Protein AF-A0A8J2NRV4-F1 (afdb_monomer)

Mean predicted aligned error: 2.69 Å

Radius of gyration: 11.26 Å; Cα contacts (8 Å, |Δi|>4): 86; chains: 1; bounding box: 25×26×28 Å

Structure (mmCIF, N/CA/C/O backbone):
data_AF-A0A8J2NRV4-F1
#
_entry.id   AF-A0A8J2NRV4-F1
#
loop_
_atom_site.group_PDB
_atom_site.id
_atom_site.type_symbol
_atom_site.label_atom_id
_atom_site.label_alt_id
_atom_site.label_comp_id
_atom_site.label_asym_id
_atom_site.label_entity_id
_atom_site.label_seq_id
_atom_site.pdbx_PDB_ins_code
_atom_site.Cartn_x
_atom_site.Cartn_y
_atom_site.Cartn_z
_atom_site.occupancy
_atom_site.B_iso_or_equiv
_atom_site.auth_seq_id
_atom_site.auth_comp_id
_atom_site.auth_asym_id
_atom_site.auth_atom_id
_atom_site.pdbx_PDB_model_num
ATOM 1 N N . ILE A 1 1 ? -8.099 1.771 -1.395 1.00 96.62 1 ILE A N 1
ATOM 2 C CA . ILE A 1 1 ? -7.081 2.856 -1.315 1.00 96.62 1 ILE A CA 1
ATOM 3 C C . ILE A 1 1 ? -5.847 2.296 -0.628 1.00 96.62 1 ILE A C 1
ATOM 5 O O . ILE A 1 1 ? -5.976 1.818 0.492 1.00 96.62 1 ILE A O 1
ATOM 9 N N . LEU A 1 2 ? -4.681 2.352 -1.267 1.00 97.31 2 LEU A N 1
ATOM 10 C CA . LEU A 1 2 ? -3.403 1.997 -0.650 1.00 97.31 2 LEU A CA 1
ATOM 11 C C . LEU A 1 2 ? -2.658 3.284 -0.295 1.00 97.31 2 LEU A C 1
ATOM 13 O O . LEU A 1 2 ? -2.349 4.069 -1.185 1.00 97.31 2 LEU A O 1
ATOM 17 N N . SER A 1 3 ? -2.379 3.502 0.989 1.00 96.12 3 SER A N 1
ATOM 18 C CA . SER A 1 3 ? -1.594 4.649 1.459 1.00 96.12 3 SER A CA 1
ATOM 19 C C . SER A 1 3 ? -0.186 4.218 1.852 1.00 96.12 3 SER A C 1
ATOM 21 O O . SER A 1 3 ? -0.017 3.355 2.717 1.00 96.12 3 SER A O 1
ATOM 23 N N . TYR A 1 4 ? 0.827 4.837 1.250 1.00 96.69 4 TYR A N 1
ATOM 24 C CA . TYR A 1 4 ? 2.233 4.674 1.623 1.00 96.69 4 TYR A CA 1
ATOM 25 C C . TYR A 1 4 ? 3.024 5.939 1.280 1.00 96.69 4 TYR A C 1
ATOM 27 O O . TYR A 1 4 ? 2.529 6.799 0.557 1.00 96.69 4 TYR A O 1
ATOM 35 N N . PHE A 1 5 ? 4.252 6.064 1.779 1.00 96.12 5 PHE A N 1
ATOM 36 C CA . PHE A 1 5 ? 5.129 7.169 1.392 1.00 96.12 5 PHE A CA 1
ATOM 37 C C . PHE A 1 5 ? 5.344 7.218 -0.127 1.00 96.12 5 PHE A C 1
ATOM 39 O O . PHE A 1 5 ? 5.239 6.191 -0.811 1.00 96.12 5 PHE A O 1
ATOM 46 N N . ASN A 1 6 ? 5.691 8.400 -0.650 1.00 96.06 6 ASN A N 1
ATOM 47 C CA . ASN A 1 6 ? 6.065 8.603 -2.056 1.00 96.06 6 ASN A CA 1
AT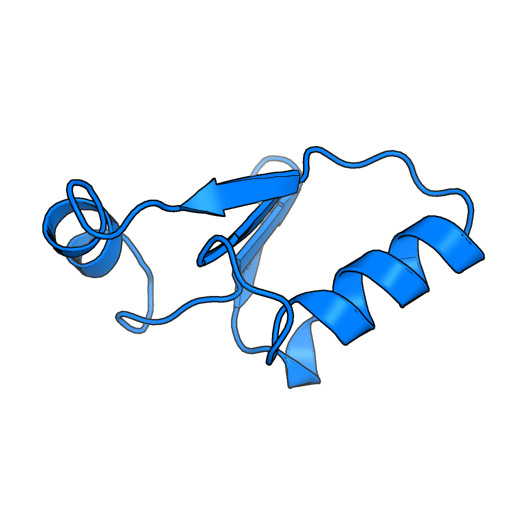OM 48 C C . ASN A 1 6 ? 7.450 8.001 -2.398 1.00 96.06 6 ASN A C 1
ATOM 50 O O . ASN A 1 6 ? 8.353 8.652 -2.914 1.00 96.06 6 ASN A O 1
ATOM 54 N N . VAL A 1 7 ? 7.619 6.724 -2.069 1.00 96.38 7 VAL A N 1
ATOM 55 C CA . VAL A 1 7 ? 8.752 5.856 -2.383 1.00 96.38 7 VAL A CA 1
ATOM 56 C C . VAL A 1 7 ? 8.217 4.451 -2.681 1.00 96.38 7 VAL A C 1
ATOM 58 O O . VAL A 1 7 ? 7.050 4.135 -2.430 1.00 96.38 7 VAL A O 1
ATOM 61 N N . LYS A 1 8 ? 9.074 3.580 -3.218 1.00 96.69 8 LYS A N 1
ATOM 62 C CA . LYS A 1 8 ? 8.730 2.176 -3.483 1.00 96.69 8 LYS A CA 1
ATOM 63 C C . LYS A 1 8 ? 8.631 1.376 -2.175 1.00 96.69 8 LYS A C 1
ATOM 65 O O . LYS A 1 8 ? 7.530 1.121 -1.697 1.00 96.69 8 LYS A O 1
ATOM 70 N N . ALA A 1 9 ? 9.784 1.053 -1.580 1.00 96.88 9 ALA A N 1
ATOM 71 C CA . ALA A 1 9 ? 9.958 0.347 -0.300 1.00 96.88 9 ALA A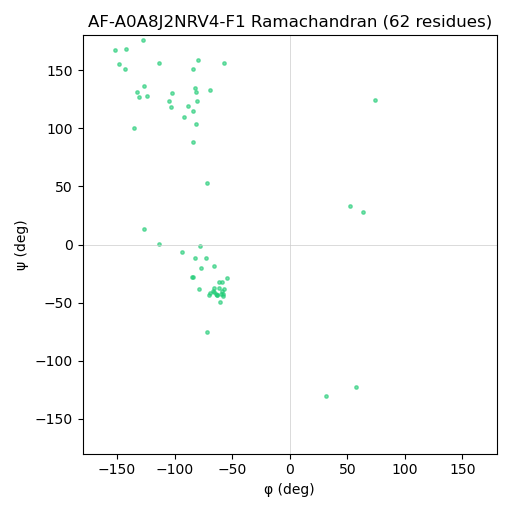 CA 1
ATOM 72 C C . ALA A 1 9 ? 8.841 -0.677 0.016 1.00 96.88 9 ALA A C 1
ATOM 74 O O . ALA A 1 9 ? 8.526 -1.506 -0.833 1.00 96.88 9 ALA A O 1
ATOM 75 N N . LEU A 1 10 ? 8.252 -0.648 1.216 1.00 97.38 10 LEU A N 1
ATOM 76 C CA . LEU A 1 10 ? 7.281 -1.659 1.658 1.00 97.38 10 LEU A CA 1
ATOM 77 C C . LEU A 1 10 ? 5.905 -1.551 0.973 1.00 97.38 10 LEU A C 1
ATOM 79 O O . LEU A 1 10 ? 5.094 -2.461 1.115 1.00 97.38 10 LEU A O 1
ATOM 83 N N . GLY A 1 11 ? 5.626 -0.460 0.253 1.00 97.31 11 GLY A N 1
ATOM 84 C CA . GLY A 1 11 ? 4.380 -0.287 -0.501 1.00 97.31 11 GLY A CA 1
ATOM 85 C C . GLY A 1 11 ? 4.422 -0.911 -1.897 1.00 97.31 11 GLY A C 1
ATOM 86 O O . GLY A 1 11 ? 3.389 -1.327 -2.413 1.00 97.31 11 GLY A O 1
ATOM 87 N N . GLU A 1 12 ? 5.606 -1.013 -2.505 1.00 98.25 12 GLU A N 1
ATOM 88 C CA . GLU A 1 12 ? 5.757 -1.480 -3.888 1.00 98.25 12 GLU A CA 1
ATOM 89 C C . GLU A 1 12 ? 5.302 -2.925 -4.123 1.00 98.25 12 GLU A C 1
ATOM 91 O O . GLU A 1 12 ? 4.598 -3.143 -5.109 1.00 98.25 12 GLU A O 1
ATOM 96 N N . PRO A 1 13 ? 5.614 -3.909 -3.252 1.00 98.44 13 PRO A N 1
ATOM 97 C CA . PRO A 1 13 ? 5.133 -5.276 -3.449 1.00 98.44 13 PRO A CA 1
ATOM 98 C C . PRO A 1 13 ? 3.604 -5.353 -3.541 1.00 98.44 13 PRO A C 1
ATOM 100 O O . PRO A 1 13 ? 3.073 -6.072 -4.380 1.00 98.44 13 PRO A O 1
ATOM 103 N N . ILE A 1 14 ? 2.900 -4.549 -2.739 1.00 98.31 14 ILE A N 1
ATOM 104 C CA . ILE A 1 14 ? 1.435 -4.490 -2.725 1.00 98.31 14 ILE A CA 1
ATOM 105 C C . ILE A 1 14 ? 0.914 -3.837 -4.014 1.00 98.31 14 ILE A C 1
ATOM 107 O O . ILE A 1 14 ? -0.018 -4.350 -4.628 1.00 98.31 14 ILE A O 1
ATOM 111 N N . ARG A 1 15 ? 1.537 -2.739 -4.476 1.00 98.44 15 ARG A N 1
ATOM 112 C CA . ARG A 1 15 ? 1.187 -2.102 -5.763 1.00 98.44 15 ARG A CA 1
ATOM 113 C C . ARG A 1 15 ? 1.334 -3.078 -6.930 1.00 98.44 15 ARG A C 1
ATOM 115 O O . ARG A 1 15 ? 0.459 -3.140 -7.788 1.00 98.44 15 ARG A O 1
ATOM 122 N N . LEU A 1 16 ? 2.430 -3.840 -6.948 1.00 98.31 16 LEU A N 1
ATOM 123 C CA . LEU A 1 16 ? 2.691 -4.849 -7.972 1.00 98.31 16 LEU A CA 1
ATOM 124 C C . LEU A 1 16 ? 1.680 -5.994 -7.912 1.00 98.31 16 LEU A C 1
ATOM 126 O O . LEU A 1 16 ? 1.214 -6.414 -8.964 1.00 98.31 16 LEU A O 1
ATOM 130 N N . LEU A 1 17 ? 1.310 -6.465 -6.717 1.00 98.12 17 LEU A N 1
ATOM 131 C CA . LEU A 1 17 ? 0.287 -7.499 -6.548 1.00 98.12 17 LEU A CA 1
ATOM 132 C C . LEU A 1 17 ? -1.067 -7.045 -7.113 1.00 98.12 17 LEU A C 1
ATOM 134 O O . LEU A 1 17 ? -1.671 -7.763 -7.907 1.00 98.12 17 LEU A O 1
ATOM 138 N N . LEU A 1 18 ? -1.515 -5.839 -6.752 1.00 97.81 18 LEU A N 1
ATOM 139 C CA . LEU A 1 18 ? -2.783 -5.282 -7.232 1.00 97.81 18 LEU A CA 1
ATOM 140 C C . LEU A 1 18 ? -2.774 -5.086 -8.754 1.00 97.81 18 LEU A C 1
ATOM 142 O O . LEU A 1 18 ? -3.723 -5.479 -9.429 1.00 97.81 18 LEU A O 1
ATOM 146 N N . ALA A 1 19 ? -1.675 -4.562 -9.305 1.00 98.00 19 ALA A N 1
ATOM 147 C CA . ALA A 1 19 ? -1.505 -4.419 -10.749 1.00 98.00 19 ALA A CA 1
ATOM 148 C C . ALA A 1 19 ? -1.474 -5.777 -11.469 1.00 98.00 19 ALA A C 1
ATOM 150 O O . ALA A 1 19 ? -2.116 -5.939 -12.502 1.00 98.00 19 ALA A O 1
ATOM 151 N N . HIS A 1 20 ? -0.771 -6.771 -10.916 1.00 98.19 20 HIS A N 1
ATOM 152 C CA . HIS A 1 20 ? -0.722 -8.129 -11.460 1.00 98.19 20 HIS A CA 1
ATOM 153 C C . HIS A 1 20 ? -2.107 -8.790 -11.478 1.00 98.19 20 HIS A C 1
ATOM 155 O O . HIS A 1 20 ? -2.447 -9.480 -12.436 1.00 98.19 20 HIS A O 1
ATOM 161 N N . ALA A 1 21 ? -2.920 -8.536 -10.452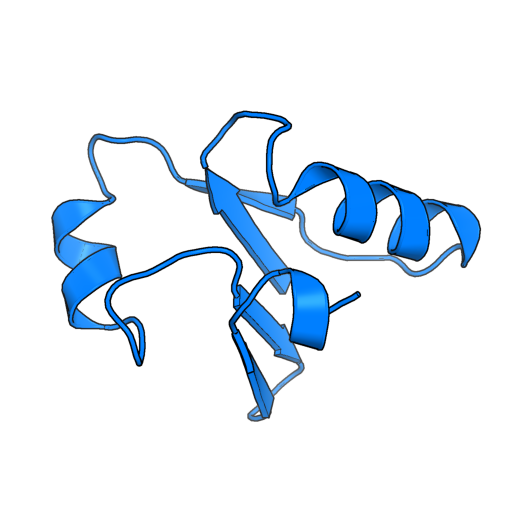 1.00 98.00 21 ALA A N 1
ATOM 162 C CA . ALA A 1 21 ? -4.299 -9.003 -10.365 1.00 98.00 21 ALA A CA 1
ATOM 163 C C . ALA A 1 21 ? -5.292 -8.182 -11.216 1.00 98.00 21 ALA A C 1
ATOM 165 O O . ALA A 1 21 ? -6.478 -8.506 -11.227 1.00 98.00 21 ALA A O 1
ATOM 166 N N . ASN A 1 22 ? -4.840 -7.137 -11.925 1.00 97.88 22 ASN A N 1
ATOM 167 C CA . ASN A 1 22 ? -5.686 -6.156 -12.620 1.00 97.88 22 ASN A CA 1
ATOM 168 C C . ASN A 1 22 ? -6.765 -5.527 -11.715 1.00 97.88 22 ASN A C 1
ATOM 170 O O . ASN A 1 22 ? -7.865 -5.216 -12.169 1.00 97.88 22 ASN A O 1
ATOM 174 N N . ILE A 1 23 ? -6.460 -5.345 -10.428 1.00 97.31 23 ILE A N 1
ATOM 175 C CA . ILE A 1 23 ? -7.347 -4.675 -9.476 1.00 97.31 23 ILE A CA 1
ATOM 176 C C . ILE A 1 23 ? -7.051 -3.179 -9.526 1.00 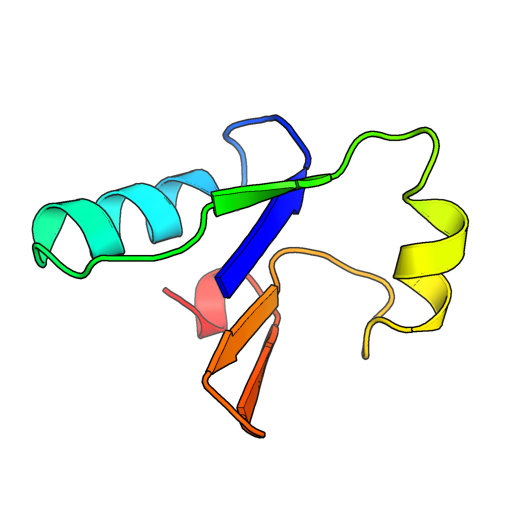97.31 23 ILE A C 1
ATOM 178 O O . ILE A 1 23 ? -5.940 -2.745 -9.212 1.00 97.31 23 ILE A O 1
ATOM 182 N N . GLU A 1 24 ? -8.050 -2.377 -9.891 1.00 97.31 24 GLU A N 1
ATOM 183 C CA . GLU A 1 24 ? -7.942 -0.923 -9.806 1.00 97.31 24 GLU A CA 1
ATOM 184 C C . GLU A 1 24 ? -7.916 -0.469 -8.344 1.00 97.31 24 GLU A C 1
ATOM 186 O O . GLU A 1 24 ? -8.724 -0.885 -7.513 1.00 97.31 24 GLU A O 1
ATOM 191 N N . PHE A 1 25 ? -6.983 0.422 -8.015 1.00 97.44 25 PHE A N 1
ATOM 192 C CA . PHE A 1 25 ? -6.872 0.996 -6.683 1.00 97.44 25 PHE A CA 1
ATOM 193 C C . PHE A 1 25 ? -6.337 2.425 -6.746 1.00 97.44 25 PHE A C 1
ATOM 195 O O . PHE A 1 25 ? -5.613 2.812 -7.660 1.00 97.44 25 PHE A O 1
ATOM 202 N N . ILE A 1 26 ? -6.662 3.213 -5.723 1.00 98.25 26 ILE A N 1
ATOM 203 C CA . ILE A 1 26 ? -6.086 4.545 -5.525 1.00 98.25 26 ILE A CA 1
ATOM 204 C C . ILE A 1 26 ? -4.740 4.389 -4.802 1.00 98.25 26 ILE A C 1
ATOM 206 O O . ILE A 1 26 ? -4.724 3.957 -3.645 1.00 98.25 26 ILE A O 1
ATOM 210 N N . ASP A 1 27 ? -3.639 4.750 -5.471 1.00 97.62 27 ASP A N 1
ATOM 211 C CA . ASP A 1 27 ? -2.280 4.845 -4.907 1.00 97.62 27 ASP A CA 1
ATOM 212 C C . ASP A 1 27 ? -2.094 6.210 -4.227 1.00 97.62 27 ASP A C 1
ATOM 214 O O . ASP A 1 27 ? -1.678 7.191 -4.844 1.00 97.62 27 ASP A O 1
ATOM 218 N N . ASN A 1 28 ? -2.450 6.288 -2.945 1.00 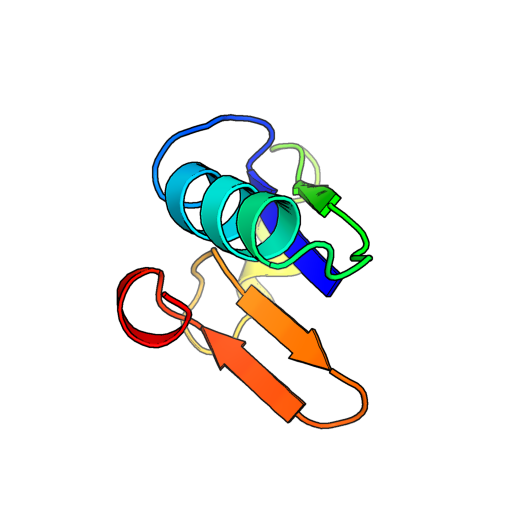96.12 28 ASN A N 1
ATOM 219 C CA . ASN A 1 28 ? -2.306 7.498 -2.145 1.00 96.12 28 ASN A CA 1
ATOM 220 C C . ASN A 1 28 ? -0.862 7.639 -1.637 1.00 96.12 28 ASN A C 1
ATOM 222 O O . ASN A 1 28 ? -0.447 6.969 -0.685 1.00 96.12 28 ASN A O 1
ATOM 226 N N . ARG A 1 29 ? -0.095 8.529 -2.269 1.00 95.75 29 ARG A N 1
ATOM 227 C CA . ARG A 1 29 ? 1.311 8.775 -1.934 1.00 95.75 29 ARG A CA 1
ATOM 228 C C . ARG A 1 29 ? 1.436 9.892 -0.909 1.00 95.75 29 ARG A C 1
ATOM 230 O O . ARG A 1 29 ? 1.194 11.055 -1.208 1.00 95.75 29 ARG A O 1
ATOM 237 N N . VAL A 1 30 ? 1.825 9.518 0.303 1.00 93.81 30 VAL A N 1
ATOM 238 C CA . VAL A 1 30 ? 1.976 10.436 1.431 1.00 93.81 30 VAL A CA 1
ATOM 239 C C . VAL A 1 30 ? 3.315 11.161 1.338 1.00 93.81 30 VAL A C 1
ATOM 241 O O . VAL A 1 30 ? 4.377 10.532 1.316 1.00 93.81 30 VAL A O 1
ATOM 244 N N . GLU A 1 31 ? 3.250 12.489 1.318 1.00 92.44 31 GLU A N 1
ATOM 245 C CA . GLU A 1 31 ? 4.404 13.378 1.449 1.00 92.44 31 GLU A CA 1
ATOM 246 C C . GLU A 1 31 ? 4.762 13.599 2.926 1.00 92.44 31 GLU A C 1
ATOM 248 O O . GLU A 1 31 ? 3.894 13.601 3.803 1.00 92.44 31 GLU A O 1
ATOM 253 N N . ASN A 1 32 ? 6.044 13.843 3.212 1.00 83.38 32 ASN A N 1
ATOM 254 C CA . ASN A 1 32 ? 6.522 14.041 4.589 1.00 83.38 32 ASN A CA 1
ATOM 255 C C . ASN A 1 32 ? 5.838 15.216 5.305 1.00 83.38 32 ASN A C 1
ATOM 257 O O . ASN A 1 32 ? 5.632 15.159 6.513 1.00 83.38 32 ASN A O 1
ATOM 261 N N . THR A 1 33 ? 5.457 16.265 4.574 1.00 83.69 33 THR A N 1
ATOM 262 C CA . THR A 1 33 ? 4.851 17.483 5.136 1.00 83.69 33 THR A CA 1
ATOM 263 C C . THR A 1 33 ? 3.473 17.257 5.768 1.00 83.69 33 THR A C 1
ATOM 265 O O . THR A 1 33 ? 3.056 18.076 6.580 1.00 83.69 33 THR A O 1
ATOM 268 N N . GLY A 1 34 ? 2.786 16.152 5.453 1.00 78.62 34 GLY A N 1
ATOM 269 C CA . GLY A 1 34 ? 1.500 15.767 6.056 1.00 78.62 34 GLY A CA 1
ATOM 270 C C . GLY A 1 34 ? 1.560 14.499 6.914 1.00 78.62 34 GLY A C 1
ATOM 271 O O . GLY A 1 34 ? 0.535 14.062 7.440 1.00 78.62 34 GLY A O 1
ATOM 272 N N . TRP A 1 35 ? 2.740 13.884 7.050 1.00 86.31 35 TRP A N 1
ATOM 273 C CA . TRP A 1 35 ? 2.871 12.584 7.705 1.00 86.31 35 TRP A CA 1
ATOM 274 C C . TRP A 1 35 ? 2.607 12.643 9.211 1.00 86.31 35 TRP A C 1
ATOM 276 O O . TRP A 1 35 ? 1.913 11.770 9.714 1.00 86.31 35 TRP A O 1
ATOM 286 N N . GLU A 1 36 ? 3.098 13.656 9.929 1.00 86.62 36 GLU A N 1
ATOM 287 C CA . GLU A 1 36 ? 2.934 13.715 11.393 1.00 86.62 36 GLU A CA 1
ATOM 288 C C . GLU A 1 36 ? 1.456 13.726 11.813 1.00 86.62 36 GLU A C 1
ATOM 290 O O . GLU A 1 36 ? 1.060 12.963 12.689 1.00 86.62 36 GLU A O 1
ATOM 295 N N . THR A 1 37 ? 0.606 14.487 11.120 1.00 85.81 37 THR A N 1
ATOM 296 C CA . THR A 1 37 ? -0.845 14.484 11.371 1.00 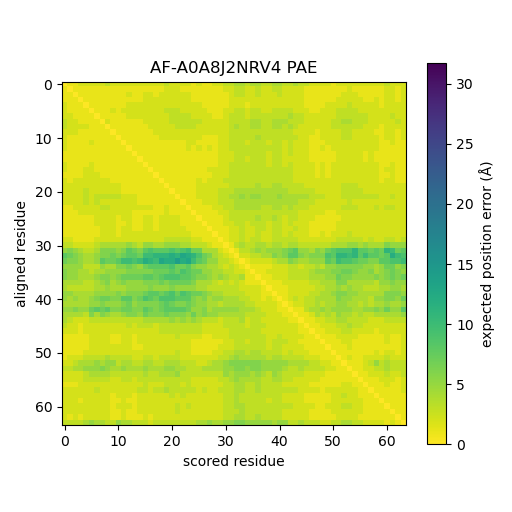85.81 37 THR A CA 1
ATOM 297 C C . THR A 1 37 ? -1.489 13.145 11.004 1.00 85.81 37 THR A C 1
ATOM 299 O O . THR A 1 37 ? -2.347 12.642 11.726 1.00 85.81 37 THR A O 1
ATOM 302 N N . LEU A 1 38 ? -1.073 12.532 9.890 1.00 83.94 38 LEU A N 1
ATOM 303 C CA . LEU A 1 38 ? -1.585 11.221 9.482 1.00 83.94 38 LEU A CA 1
ATOM 304 C C . LEU A 1 38 ? -1.183 10.118 10.465 1.00 83.94 38 LEU A C 1
ATOM 306 O O . LEU A 1 38 ? -1.971 9.218 10.741 1.00 83.94 38 LEU A O 1
ATOM 310 N N . LYS A 1 39 ? 0.027 10.188 11.015 1.00 88.00 39 LYS A N 1
ATOM 311 C CA . LYS A 1 39 ? 0.576 9.209 11.948 1.00 88.00 39 LYS A CA 1
ATOM 312 C C . LYS A 1 39 ? -0.305 9.046 13.184 1.00 88.00 39 LYS A C 1
ATOM 314 O O . LYS A 1 39 ? -0.556 7.905 13.568 1.00 88.00 39 LYS A O 1
ATOM 319 N N . GLU A 1 40 ? -0.821 10.141 13.743 1.00 87.25 40 GLU A N 1
ATOM 320 C CA . GLU A 1 40 ? -1.714 10.129 14.915 1.00 87.25 40 GLU A CA 1
ATOM 321 C C . GLU A 1 40 ? -3.026 9.377 14.664 1.00 87.25 40 GLU A C 1
ATOM 323 O O . GLU A 1 40 ? -3.559 8.738 15.569 1.00 87.25 40 GLU A O 1
ATOM 328 N N . VAL A 1 41 ? -3.532 9.408 13.428 1.00 85.19 41 VAL A N 1
ATOM 329 C CA . VAL A 1 41 ? -4.782 8.731 13.049 1.00 85.19 41 VAL A CA 1
ATOM 330 C C . VAL A 1 41 ? -4.562 7.323 12.485 1.00 85.19 41 VAL A C 1
ATOM 332 O O . VAL A 1 41 ? -5.526 6.591 12.247 1.00 85.19 41 VAL A O 1
ATOM 335 N N . THR A 1 42 ? -3.309 6.906 12.272 1.00 87.94 42 THR A N 1
ATOM 336 C CA . THR A 1 42 ? -2.988 5.523 11.893 1.00 87.94 42 THR A CA 1
ATOM 337 C C . THR A 1 42 ? -2.941 4.610 13.118 1.00 87.94 42 THR A C 1
ATOM 339 O O . THR A 1 42 ? -2.283 4.919 14.106 1.00 87.94 42 THR A O 1
ATOM 342 N N . ALA A 1 43 ? -3.555 3.425 13.029 1.00 85.44 43 ALA A N 1
ATOM 343 C CA . ALA A 1 43 ? -3.706 2.498 14.161 1.00 85.44 43 ALA A CA 1
ATOM 344 C C . ALA A 1 43 ? -2.393 2.116 14.881 1.00 85.44 43 ALA A C 1
ATOM 346 O O . ALA A 1 43 ? -2.408 1.825 16.072 1.00 85.44 43 ALA A O 1
ATOM 347 N N . TRP A 1 44 ? -1.257 2.125 14.174 1.00 89.25 44 TRP A N 1
ATOM 348 C CA . TRP A 1 44 ? 0.058 1.779 14.731 1.00 89.25 44 TRP A CA 1
ATOM 349 C C . TRP A 1 44 ? 1.131 2.848 14.489 1.00 89.25 44 TRP A C 1
ATOM 351 O O . TRP A 1 44 ? 2.318 2.549 14.624 1.00 89.25 44 TRP A O 1
ATOM 361 N N . GLY A 1 45 ? 0.756 4.063 14.075 1.00 92.44 45 GLY A N 1
ATOM 362 C CA . GLY A 1 45 ? 1.735 5.099 13.722 1.00 92.44 45 GLY A CA 1
ATOM 363 C C . GLY A 1 45 ? 2.605 4.731 12.512 1.00 92.44 45 GLY A C 1
ATOM 364 O O . GLY A 1 45 ? 3.773 5.122 12.459 1.00 92.44 45 GLY A O 1
ATOM 365 N N . LYS A 1 46 ? 2.097 3.897 11.593 1.00 93.12 46 LYS A N 1
ATOM 366 C CA . LYS A 1 46 ? 2.866 3.280 10.497 1.00 93.12 46 LYS A CA 1
ATOM 367 C C . LYS A 1 46 ? 2.053 3.182 9.208 1.00 93.12 46 LYS A C 1
ATOM 369 O O . LYS A 1 46 ? 0.840 2.998 9.236 1.00 93.12 46 LYS A O 1
ATOM 374 N N . LEU A 1 47 ? 2.774 3.216 8.092 1.00 94.56 47 LEU A N 1
ATOM 375 C CA . LEU A 1 47 ? 2.320 2.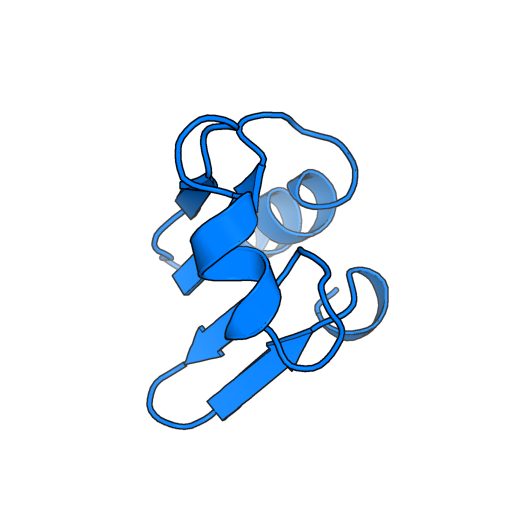846 6.750 1.00 94.56 47 LEU A CA 1
ATOM 376 C C . LEU A 1 47 ? 3.090 1.583 6.299 1.00 94.56 47 LEU A C 1
ATOM 378 O O . LE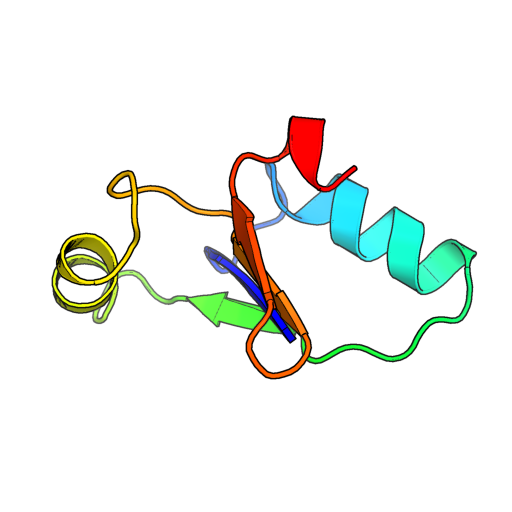U A 1 47 ? 4.201 1.361 6.794 1.00 94.56 47 LEU A O 1
ATOM 382 N N . PRO A 1 48 ? 2.574 0.767 5.361 1.00 96.38 48 PRO A N 1
ATOM 383 C CA . PRO A 1 48 ? 1.369 0.975 4.548 1.00 96.38 48 PRO A CA 1
ATOM 384 C C . PRO A 1 48 ? 0.047 0.660 5.262 1.00 96.38 48 PRO A C 1
ATOM 386 O O . PRO A 1 48 ? 0.022 -0.092 6.239 1.00 96.38 48 PRO A O 1
ATOM 389 N N . ILE A 1 49 ? -1.040 1.237 4.730 1.00 96.06 49 ILE A N 1
ATOM 390 C CA . ILE A 1 49 ? -2.436 0.949 5.101 1.00 96.06 49 ILE A CA 1
ATOM 391 C C . ILE A 1 49 ? -3.266 0.748 3.831 1.00 96.06 49 ILE A C 1
ATOM 393 O O . ILE A 1 49 ? -3.224 1.583 2.924 1.00 96.06 49 ILE A O 1
ATOM 397 N N . LEU A 1 50 ? -4.047 -0.328 3.794 1.00 96.50 50 LEU A N 1
ATOM 398 C CA . LEU A 1 50 ? -5.080 -0.591 2.800 1.00 96.50 50 LEU A CA 1
ATOM 399 C C . LEU A 1 50 ? -6.457 -0.284 3.403 1.00 96.50 50 LEU A C 1
ATOM 401 O O . LEU A 1 50 ? -6.772 -0.730 4.505 1.00 96.50 50 LEU A O 1
ATOM 405 N N . VAL A 1 51 ? -7.270 0.486 2.680 1.00 96.12 51 VAL A N 1
ATOM 406 C CA . VAL A 1 51 ? -8.643 0.842 3.069 1.00 96.12 51 VAL A CA 1
ATOM 407 C C . VAL A 1 51 ? -9.620 0.427 1.976 1.00 96.12 51 VAL A C 1
ATOM 409 O O . VAL A 1 51 ? -9.448 0.824 0.817 1.00 96.12 51 VAL A O 1
ATOM 412 N N . GLU A 1 52 ? -10.653 -0.314 2.363 1.00 95.00 52 GLU A N 1
ATOM 413 C CA . GLU A 1 52 ? -11.758 -0.768 1.517 1.00 95.00 52 GLU A CA 1
ATOM 414 C C . GLU A 1 52 ? -13.086 -0.550 2.259 1.00 95.00 52 GLU A C 1
ATOM 416 O O . GLU A 1 52 ? -13.442 -1.301 3.163 1.00 95.00 52 GLU A O 1
ATOM 421 N N . GLY A 1 53 ? -13.805 0.527 1.923 1.00 93.75 53 GLY A N 1
ATOM 422 C CA . GLY A 1 53 ? -14.985 0.943 2.688 1.00 93.75 53 GLY A CA 1
ATOM 423 C C . GLY A 1 53 ? -14.639 1.188 4.162 1.00 93.75 53 GLY A C 1
ATOM 424 O O . GLY A 1 53 ? -13.747 1.983 4.467 1.00 93.75 53 GLY A O 1
ATOM 425 N N . ASP A 1 54 ? -15.317 0.472 5.059 1.00 93.19 54 ASP A N 1
ATOM 426 C CA . ASP A 1 54 ? -15.072 0.522 6.507 1.00 93.19 54 ASP A CA 1
ATOM 427 C C . ASP A 1 54 ? -13.903 -0.371 6.958 1.00 93.19 54 ASP A C 1
ATOM 429 O O . ASP A 1 54 ? -13.428 -0.260 8.092 1.00 93.19 54 ASP A O 1
ATOM 433 N N . PHE A 1 55 ? -13.407 -1.249 6.080 1.00 93.50 55 PHE A N 1
ATOM 434 C CA . PHE A 1 55 ? -12.303 -2.147 6.386 1.00 93.50 55 PHE A CA 1
ATOM 435 C C . PHE A 1 55 ? -10.954 -1.434 6.250 1.00 93.50 55 PHE A C 1
ATOM 437 O O . PHE A 1 55 ? -10.667 -0.770 5.249 1.00 93.50 55 PHE A O 1
ATOM 444 N N . LYS A 1 56 ? -10.101 -1.588 7.270 1.00 94.31 56 LYS A N 1
ATOM 445 C CA . LYS A 1 56 ? -8.743 -1.034 7.314 1.00 94.31 56 LYS A CA 1
ATOM 446 C C . LYS A 1 56 ? -7.755 -2.113 7.731 1.00 94.31 56 LYS A C 1
ATOM 448 O O . LYS A 1 56 ? -7.908 -2.715 8.791 1.00 94.31 56 LYS A O 1
ATOM 453 N N . LEU A 1 57 ? -6.709 -2.292 6.934 1.00 95.19 57 LEU A N 1
ATOM 454 C CA . LEU A 1 57 ? -5.634 -3.245 7.181 1.00 95.19 57 LEU A CA 1
ATOM 455 C C . LEU A 1 57 ? -4.286 -2.529 7.122 1.00 95.19 57 LEU A C 1
ATOM 457 O O . LEU A 1 57 ? -4.049 -1.725 6.224 1.00 95.19 57 LEU A O 1
ATOM 461 N N . SER A 1 58 ? -3.393 -2.828 8.059 1.00 95.25 58 SER A N 1
ATOM 462 C CA . SER A 1 58 ? -2.039 -2.260 8.087 1.00 95.25 58 SER A CA 1
ATOM 463 C C . SER A 1 58 ? -0.995 -3.366 8.189 1.00 95.25 58 SER A C 1
ATOM 465 O O . SER A 1 58 ? -1.341 -4.522 8.406 1.00 95.25 58 SER A O 1
ATOM 467 N N . GLN A 1 59 ? 0.283 -2.975 8.134 1.00 95.69 59 GLN A N 1
ATOM 468 C CA . GLN A 1 59 ? 1.462 -3.849 8.031 1.00 95.69 59 GLN A CA 1
ATOM 469 C C . GLN A 1 59 ? 1.617 -4.443 6.634 1.00 95.69 59 GLN A C 1
ATOM 471 O O . GLN A 1 59 ? 0.736 -5.119 6.116 1.00 95.69 59 GLN A O 1
ATOM 476 N N . SER A 1 60 ? 2.786 -4.223 6.033 1.00 97.00 60 SER A N 1
ATOM 477 C CA . SER A 1 60 ? 3.041 -4.592 4.639 1.00 97.00 60 SER A CA 1
ATOM 478 C C . SER A 1 60 ? 2.856 -6.080 4.361 1.00 97.00 60 SER A C 1
ATOM 480 O O . SER A 1 60 ? 2.285 -6.430 3.341 1.00 97.00 60 SER A O 1
ATOM 482 N N . THR A 1 61 ? 3.295 -6.945 5.277 1.00 97.00 61 THR A N 1
ATOM 483 C CA . THR A 1 61 ? 3.201 -8.407 5.126 1.00 97.00 61 THR A CA 1
ATOM 484 C C . THR A 1 61 ? 1.799 -8.949 5.391 1.00 97.00 61 THR A C 1
ATOM 486 O O . THR A 1 61 ? 1.509 -10.059 4.986 1.00 97.00 61 THR A O 1
ATOM 489 N N . ALA A 1 62 ? 0.945 -8.210 6.104 1.00 96.38 62 ALA A N 1
ATOM 490 C CA . ALA A 1 62 ? -0.443 -8.619 6.309 1.00 96.38 62 ALA A CA 1
ATOM 491 C C . ALA A 1 62 ? -1.338 -8.198 5.134 1.00 96.38 62 ALA A C 1
ATOM 493 O O . ALA A 1 62 ? -2.359 -8.828 4.893 1.00 96.38 62 ALA A O 1
ATOM 494 N N . ILE A 1 63 ? -0.971 -7.110 4.447 1.00 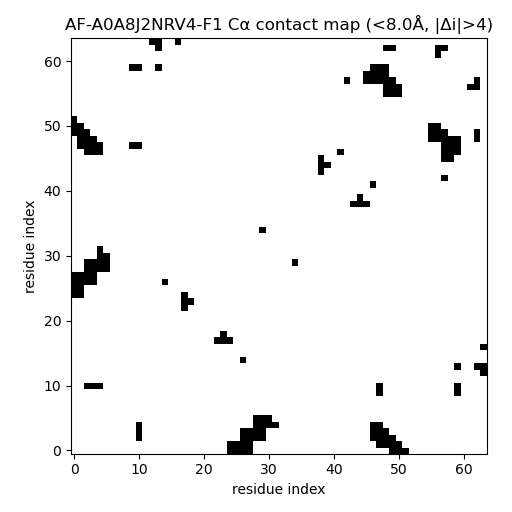96.56 63 ILE A N 1
ATOM 495 C CA . ILE A 1 63 ? -1.673 -6.621 3.255 1.00 96.56 63 ILE A CA 1
ATOM 496 C C . ILE A 1 63 ? -1.305 -7.439 2.009 1.00 96.56 63 ILE A C 1
ATOM 498 O O . ILE A 1 63 ? -2.164 -7.636 1.153 1.00 96.56 63 ILE A O 1
ATOM 502 N N . LEU A 1 64 ? -0.032 -7.835 1.885 1.00 93.75 64 LEU A N 1
ATOM 503 C CA . LEU A 1 64 ? 0.461 -8.692 0.803 1.00 93.75 64 LEU A CA 1
ATOM 504 C C . LEU A 1 64 ? -0.037 -10.132 0.972 1.00 93.75 64 LEU A C 1
ATOM 506 O O . LEU A 1 64 ? -0.436 -10.717 -0.057 1.00 93.75 64 LEU A O 1
#

Solvent-accessible surface area (backbone atoms only — not comparable to full-atom values): 3826 Å² total; per-residue (Å²): 66,42,37,28,58,80,62,52,78,77,42,38,65,44,53,51,50,34,55,74,68,71,50,88,70,50,80,45,61,44,53,78,94,56,39,70,69,49,32,78,76,31,98,78,58,60,73,28,36,41,41,57,90,92,45,74,46,58,48,46,80,75,70,94

Secondary structure (DSSP, 8-state):
-EEEESSSGGGHHHHHHHHHTT----EEEE-GGGHHHHHHHSTTS-S-EEEETTEEEESHHHH-

Organism: NCBI:txid39272

pLDDT: mean 94.1, std 4.74, range [78.62, 98.44]

Foldseek 3Di:
DWEDAPDCPLSVVLVVVCVVVVHDDDYHHDDPVCLVVVLVVDPHSDDTWDDDPPDIDGDSVVSD

Nearest PDB structures (foldseek):
  4q5f-assembly1_A  TM=9.821E-01  e=1.361E-05  Ascaris suum
  2vcz-assembly2_C  TM=9.767E-01  e=5.931E-05  Homo sapiens
  3vi5-assembly2_B  TM=9.816E-01  e=8.860E-05  Homo sapiens
  3ee2-assembly1_B  TM=9.830E-01  e=9.473E-05  Homo sapiens
  2ws2-assembly1_B  TM=9.577E-01  e=3.610E-04  Haemonchus contortus

Sequence (64 aa):
ILSYFNVKALGEPIRLLLAHANIEFIDNRVENTGWETLKEVTAWGKLPILVEGDFKLSQSTAIL

InterPro domains:
  IPR004045 Glutathione S-transferase, N-terminal [PF02798] (5-64)
  IPR004045 Glutathione S-transferase, N-terminal [PS50404] (1-64)
  IPR050213 Glutathione S-transferase superfamily [PTHR11571] (2-64)